Protein AF-A0A844C446-F1 (afdb_monomer)

Nearest PDB structures (foldseek):
  4nl3-assembly1_D  TM=5.741E-01  e=5.394E-01  Listeria monocytogenes
  6l3g-assembly1_B-2  TM=5.860E-01  e=7.572E-01  Bacteroides sp. AF32-8BH
  7ada-assembly2_B  TM=7.133E-01  e=1.671E+00  Thermus oshimai JL-2
  6l3g-assembly1_A  TM=5.757E-01  e=1.005E+00  Bacteroides sp. AF32-8BH
  4mvn-assembly1_A  TM=5.364E-01  e=1.768E+00  Staphylococcus aureus subsp. aureus NCTC 8325

Structure (mmCIF, N/CA/C/O backbone):
data_AF-A0A844C446-F1
#
_entry.id   AF-A0A844C446-F1
#
loop_
_atom_site.group_PDB
_atom_site.id
_atom_site.type_symbol
_atom_site.label_atom_id
_atom_site.label_alt_id
_atom_site.label_comp_id
_atom_site.label_asym_id
_atom_site.label_entity_id
_atom_site.label_seq_id
_atom_site.pdbx_PDB_ins_code
_atom_site.Cartn_x
_atom_site.Cartn_y
_atom_site.Cartn_z
_atom_site.occupancy
_atom_site.B_iso_or_equiv
_atom_site.auth_seq_id
_atom_site.auth_comp_id
_atom_site.auth_asym_id
_atom_site.auth_atom_id
_atom_site.pdbx_PDB_model_num
ATOM 1 N N . MET A 1 1 ? 7.866 -2.072 -5.553 1.00 87.62 1 MET A N 1
ATOM 2 C CA . MET A 1 1 ? 7.934 -0.593 -5.466 1.00 87.62 1 MET A CA 1
ATOM 3 C C . MET A 1 1 ? 6.659 -0.089 -4.793 1.00 87.62 1 MET A C 1
ATOM 5 O O . MET A 1 1 ? 5.771 -0.902 -4.566 1.00 87.62 1 MET A O 1
ATOM 9 N N . GLY A 1 2 ? 6.563 1.179 -4.395 1.00 91.56 2 GLY A N 1
ATOM 10 C CA . GLY A 1 2 ? 5.347 1.690 -3.765 1.00 91.56 2 GLY A CA 1
ATOM 11 C C . GLY A 1 2 ? 5.418 3.159 -3.375 1.00 91.56 2 GLY A C 1
ATOM 12 O O . GLY A 1 2 ? 6.477 3.778 -3.454 1.00 91.56 2 GLY A O 1
ATOM 13 N N . THR A 1 3 ? 4.285 3.682 -2.927 1.00 96.06 3 THR A N 1
ATOM 14 C CA . THR A 1 3 ? 4.122 5.035 -2.390 1.00 96.06 3 THR A CA 1
ATOM 15 C C . THR A 1 3 ? 3.878 4.972 -0.884 1.00 96.06 3 THR A C 1
ATOM 17 O O . THR A 1 3 ? 3.360 3.987 -0.345 1.00 96.06 3 THR A O 1
ATOM 20 N N . ALA A 1 4 ? 4.267 6.034 -0.185 1.00 96.19 4 ALA A N 1
ATOM 21 C CA . ALA A 1 4 ? 3.967 6.222 1.225 1.00 96.19 4 ALA A CA 1
ATOM 22 C C . ALA A 1 4 ? 3.536 7.669 1.467 1.00 96.19 4 ALA A C 1
ATOM 24 O O . ALA A 1 4 ? 4.119 8.594 0.908 1.00 96.19 4 ALA A O 1
ATOM 25 N N . LEU A 1 5 ? 2.526 7.841 2.314 1.00 95.69 5 LEU A N 1
ATOM 26 C CA . LEU A 1 5 ? 2.002 9.134 2.733 1.00 95.69 5 LEU A CA 1
ATOM 27 C C . LEU A 1 5 ? 2.030 9.176 4.257 1.00 95.69 5 LEU A C 1
ATOM 29 O O . LEU A 1 5 ? 1.530 8.259 4.911 1.00 95.69 5 LEU A O 1
ATOM 33 N N . ILE A 1 6 ? 2.615 10.233 4.809 1.00 94.81 6 ILE A N 1
ATOM 34 C CA . ILE A 1 6 ? 2.564 10.536 6.238 1.00 94.81 6 ILE A CA 1
ATOM 35 C C . ILE A 1 6 ? 1.627 11.725 6.401 1.00 94.81 6 ILE A C 1
ATOM 37 O O . ILE A 1 6 ? 1.758 12.718 5.688 1.00 94.81 6 ILE A O 1
ATOM 41 N N . VAL A 1 7 ? 0.673 11.602 7.315 1.00 91.81 7 VAL A N 1
ATOM 42 C CA . VAL A 1 7 ? -0.263 12.669 7.666 1.00 91.81 7 VAL A CA 1
ATOM 43 C C . VAL A 1 7 ? -0.099 13.021 9.129 1.00 91.81 7 VAL A C 1
ATO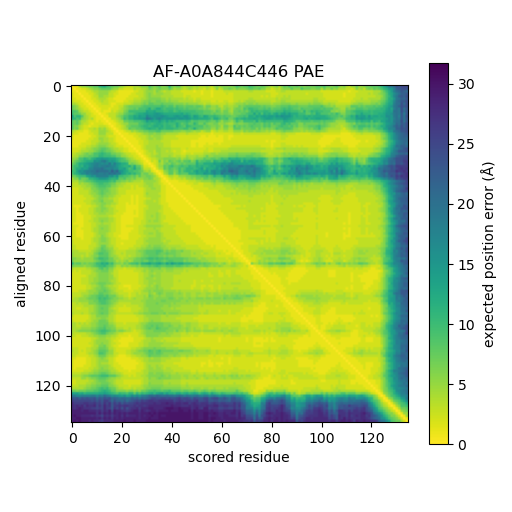M 45 O O . VAL A 1 7 ? 0.147 12.153 9.963 1.00 91.81 7 VAL A O 1
ATOM 48 N N . GLU A 1 8 ? -0.286 14.293 9.437 1.00 92.75 8 GLU A N 1
ATOM 49 C CA . GLU A 1 8 ? -0.210 14.818 10.791 1.00 92.75 8 GLU A CA 1
ATOM 50 C C . GLU A 1 8 ? -1.507 15.559 11.097 1.00 92.75 8 GLU A C 1
ATOM 52 O O . GLU A 1 8 ? -1.981 16.370 10.300 1.00 92.75 8 GLU A O 1
ATOM 57 N N . VAL A 1 9 ? -2.108 15.254 12.245 1.00 84.25 9 VAL A N 1
ATOM 58 C CA . VAL A 1 9 ? -3.360 15.867 12.690 1.00 84.25 9 VAL A CA 1
ATOM 59 C C . VAL A 1 9 ? -3.172 16.399 14.100 1.00 84.25 9 VAL A C 1
ATOM 61 O O . VAL A 1 9 ? -3.019 15.625 15.050 1.00 84.25 9 VAL A O 1
ATOM 64 N N . ALA A 1 10 ? -3.216 17.724 14.232 1.00 90.69 10 ALA A N 1
ATOM 65 C CA . ALA A 1 10 ? -3.206 18.392 15.525 1.00 90.69 10 ALA A CA 1
ATOM 66 C C . ALA A 1 10 ? -4.438 17.984 16.347 1.00 90.69 10 ALA A C 1
ATOM 68 O O . ALA A 1 10 ? -5.567 18.006 15.852 1.00 90.69 10 ALA A O 1
ATOM 69 N N . GLN A 1 11 ? -4.208 17.605 17.598 1.00 89.00 11 GLN A N 1
ATOM 70 C CA . GLN A 1 11 ? -5.237 17.214 18.553 1.00 89.00 11 GLN A CA 1
ATOM 71 C C . GLN A 1 11 ? -5.559 18.375 19.501 1.00 89.00 11 GLN A C 1
ATOM 73 O O . GLN A 1 11 ? -4.770 19.304 19.684 1.00 89.00 11 GLN A O 1
ATOM 78 N N . THR A 1 12 ? -6.727 18.317 20.141 1.00 90.00 12 THR A N 1
ATOM 79 C CA . THR A 1 12 ? -7.187 19.358 21.077 1.00 90.00 12 THR A CA 1
ATOM 80 C C . THR A 1 12 ? -6.341 19.463 22.346 1.00 90.00 12 THR A C 1
ATOM 82 O O . THR A 1 12 ? -6.373 20.493 23.009 1.00 90.00 12 THR A O 1
ATOM 85 N N . ASP A 1 13 ? -5.593 18.414 22.695 1.00 92.12 13 ASP A N 1
ATOM 86 C CA . ASP A 1 13 ? -4.675 18.381 23.841 1.00 92.12 13 ASP A CA 1
ATOM 87 C C . ASP A 1 13 ? -3.265 18.914 23.510 1.00 92.12 13 ASP A C 1
ATOM 89 O O . ASP A 1 13 ? -2.372 18.870 24.354 1.00 92.12 13 ASP A O 1
ATOM 93 N N . GLY A 1 14 ? -3.060 19.424 22.289 1.00 90.38 14 GLY A N 1
ATOM 94 C CA . GLY A 1 14 ? -1.775 19.931 21.808 1.00 90.38 14 GLY A CA 1
ATOM 95 C C . GLY A 1 14 ? -0.823 18.850 21.288 1.00 90.38 14 GLY A C 1
ATOM 96 O O . GLY A 1 14 ? 0.267 19.187 20.825 1.00 90.38 14 GLY A O 1
ATOM 97 N N . SER A 1 15 ? -1.209 17.572 21.327 1.00 91.50 15 SER A N 1
ATOM 98 C CA . SER A 1 15 ? -0.461 16.497 20.673 1.00 91.50 15 SER A CA 1
ATOM 99 C C . SER A 1 15 ? -0.690 16.485 19.156 1.00 91.50 15 SER A C 1
ATOM 101 O O . SER A 1 15 ? -1.630 17.088 18.633 1.00 91.50 15 SER A O 1
ATOM 103 N N . VAL A 1 16 ? 0.185 15.791 18.426 1.00 87.06 16 VAL A N 1
ATOM 104 C CA . VAL A 1 16 ? 0.024 15.535 16.990 1.00 87.06 16 VAL A CA 1
ATOM 105 C C . VAL A 1 16 ? -0.128 14.037 16.795 1.00 87.06 16 VAL A C 1
ATOM 107 O O . VAL A 1 16 ? 0.745 13.256 17.174 1.00 87.06 16 VAL A O 1
ATOM 110 N N . TRP A 1 17 ? -1.242 13.633 16.193 1.00 82.69 17 TRP A N 1
ATOM 111 C CA . TRP A 1 17 ? -1.412 12.265 15.731 1.00 82.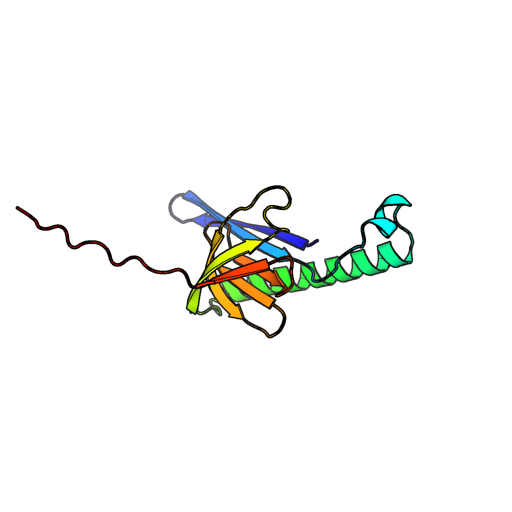69 17 TRP A CA 1
ATOM 112 C C . TRP A 1 17 ? -0.767 12.113 14.353 1.00 82.69 17 TRP A C 1
ATOM 114 O O . TRP A 1 17 ? -1.082 12.874 13.439 1.00 82.69 17 TRP A O 1
ATOM 124 N N . GLY A 1 18 ? 0.122 11.129 14.212 1.00 84.38 18 GLY A N 1
ATOM 125 C CA . GLY A 1 18 ? 0.749 10.764 12.945 1.00 84.38 18 GLY A CA 1
ATOM 126 C C . GLY A 1 18 ? 0.108 9.513 12.350 1.00 84.38 18 GLY A C 1
ATOM 127 O O . GLY A 1 18 ? 0.113 8.453 12.979 1.00 84.38 18 GLY A O 1
ATOM 128 N N . GLY A 1 19 ? -0.414 9.621 11.132 1.00 89.75 19 GLY A N 1
ATOM 129 C CA . GLY A 1 19 ? -0.883 8.496 10.331 1.00 89.75 19 GLY A CA 1
ATOM 130 C C . GLY A 1 19 ? 0.113 8.165 9.226 1.00 89.75 19 GLY A C 1
ATOM 131 O O . GLY A 1 19 ? 0.723 9.058 8.642 1.00 89.75 19 GLY A O 1
ATOM 132 N N . ARG A 1 20 ? 0.266 6.879 8.906 1.00 95.31 20 ARG A N 1
ATOM 133 C CA . ARG A 1 20 ? 1.026 6.431 7.736 1.00 95.31 20 ARG A CA 1
ATOM 134 C C . ARG A 1 20 ? 0.139 5.575 6.848 1.00 95.31 20 ARG A C 1
ATOM 136 O O . ARG A 1 20 ? -0.490 4.633 7.322 1.00 95.31 20 ARG A O 1
ATOM 143 N N . TYR A 1 21 ? 0.153 5.875 5.561 1.00 97.06 21 TYR A N 1
ATOM 144 C CA . TYR A 1 21 ? -0.425 5.055 4.508 1.00 97.06 21 TYR A CA 1
ATOM 145 C C . TYR A 1 21 ? 0.720 4.519 3.657 1.00 97.06 21 TYR A C 1
ATOM 147 O O . TYR A 1 21 ? 1.749 5.177 3.474 1.00 97.06 21 TYR A O 1
ATOM 155 N N . THR A 1 22 ? 0.608 3.290 3.180 1.00 97.56 22 THR A N 1
ATOM 156 C CA . THR A 1 22 ? 1.616 2.665 2.325 1.00 97.56 22 THR A CA 1
ATOM 157 C C . THR A 1 22 ? 0.919 1.772 1.315 1.00 97.56 22 THR A C 1
ATOM 159 O O . THR A 1 22 ? 0.118 0.923 1.697 1.00 97.56 22 THR A O 1
ATOM 162 N N . HIS A 1 23 ? 1.248 1.941 0.040 1.00 97.81 23 HIS A N 1
ATOM 163 C CA . HIS A 1 23 ? 0.737 1.117 -1.047 1.00 97.81 23 HIS A CA 1
ATOM 164 C C . HIS A 1 23 ? 1.910 0.521 -1.828 1.00 97.81 23 HIS A C 1
ATOM 166 O O . HIS A 1 23 ? 2.779 1.251 -2.304 1.00 97.81 23 HIS A O 1
ATOM 172 N N . GLN A 1 24 ? 1.948 -0.806 -1.954 1.00 97.00 24 GLN A N 1
ATOM 173 C CA . GLN A 1 24 ? 2.904 -1.514 -2.806 1.00 97.00 24 GLN A CA 1
ATOM 174 C C . GLN A 1 24 ? 2.299 -1.750 -4.199 1.00 97.00 24 GLN A C 1
ATOM 176 O O . GLN A 1 24 ? 1.204 -2.306 -4.329 1.00 97.00 24 GLN A O 1
ATOM 181 N N . THR A 1 25 ? 3.046 -1.388 -5.243 1.00 96.19 25 THR A N 1
ATOM 182 C CA . THR A 1 25 ? 2.746 -1.735 -6.641 1.00 96.19 25 THR A CA 1
ATOM 183 C C . THR A 1 25 ? 2.858 -3.242 -6.867 1.00 96.19 25 THR A C 1
ATOM 185 O O . THR A 1 25 ? 3.774 -3.864 -6.329 1.00 96.19 25 THR A O 1
ATOM 188 N N . SER A 1 26 ? 2.066 -3.806 -7.777 1.00 93.25 26 SER A N 1
ATOM 189 C CA . SER A 1 26 ? 2.228 -5.208 -8.210 1.00 93.25 26 SER A CA 1
ATOM 190 C C . SER A 1 26 ? 3.425 -5.429 -9.158 1.00 93.25 26 SER A C 1
ATOM 192 O O . SER A 1 26 ? 3.759 -6.567 -9.483 1.00 93.25 26 SER A O 1
ATOM 194 N N . LEU A 1 27 ? 4.095 -4.353 -9.601 1.00 91.88 27 LEU A N 1
ATOM 195 C CA . LEU A 1 27 ? 5.253 -4.425 -10.496 1.00 91.88 27 LEU A CA 1
ATOM 196 C C . LEU A 1 27 ? 6.452 -5.126 -9.834 1.00 91.88 27 LEU A C 1
ATOM 198 O O . LEU A 1 27 ? 6.931 -4.700 -8.777 1.00 91.88 27 LEU A O 1
ATOM 202 N N . HIS A 1 28 ? 6.966 -6.147 -10.523 1.00 86.19 28 HIS A N 1
ATOM 203 C CA . HIS A 1 28 ? 8.198 -6.862 -10.206 1.00 86.19 28 HIS A CA 1
ATOM 204 C C . HIS A 1 28 ? 9.199 -6.668 -11.343 1.00 86.19 28 HIS A C 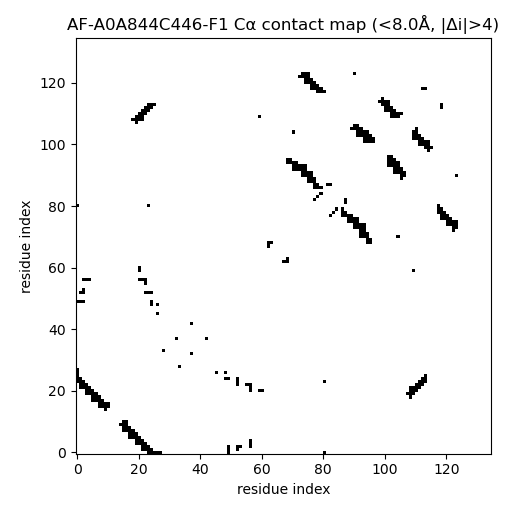1
ATOM 206 O O . HIS A 1 28 ? 8.879 -6.959 -12.491 1.00 86.19 28 HIS A O 1
ATOM 212 N N . LEU A 1 29 ? 10.399 -6.190 -11.014 1.00 83.56 29 LEU A N 1
ATOM 213 C CA . LEU A 1 29 ? 11.483 -6.009 -11.978 1.00 83.56 29 LEU A CA 1
ATOM 214 C C . LEU A 1 29 ? 12.478 -7.174 -11.842 1.00 83.56 29 LEU A C 1
ATOM 216 O O . LEU A 1 29 ? 13.001 -7.381 -10.738 1.00 83.56 29 LEU A O 1
ATOM 220 N N . PRO A 1 30 ? 12.718 -7.961 -12.905 1.00 75.38 30 PRO A N 1
ATOM 221 C CA . PRO A 1 30 ? 13.744 -8.998 -12.917 1.00 75.38 30 PRO A CA 1
ATOM 222 C C . PRO A 1 30 ? 15.139 -8.425 -12.646 1.00 75.38 30 PRO A C 1
ATOM 224 O O . PRO A 1 30 ? 15.480 -7.333 -13.087 1.00 75.38 30 PRO A O 1
ATOM 227 N N . LEU A 1 31 ? 15.983 -9.188 -11.944 1.00 71.56 31 LEU A N 1
ATOM 228 C CA . LEU A 1 31 ? 17.349 -8.752 -11.619 1.00 71.56 31 LEU A CA 1
ATOM 229 C C . LEU A 1 31 ? 18.205 -8.505 -12.873 1.00 71.56 31 LEU A C 1
ATOM 231 O O . LEU A 1 31 ? 19.068 -7.633 -12.844 1.00 71.56 31 LEU A O 1
ATOM 235 N N . ALA A 1 32 ? 17.972 -9.283 -13.936 1.00 72.69 32 ALA A N 1
ATOM 236 C CA . ALA A 1 32 ? 18.701 -9.167 -15.196 1.00 72.69 32 ALA A CA 1
ATOM 237 C C . ALA A 1 32 ? 18.521 -7.783 -15.837 1.00 72.69 32 ALA A C 1
ATOM 239 O O . ALA A 1 32 ? 19.490 -7.227 -16.335 1.00 72.69 32 ALA A O 1
ATOM 240 N N . ASP A 1 33 ? 17.323 -7.208 -15.729 1.00 66.62 33 ASP A N 1
ATOM 241 C CA . ASP A 1 33 ? 16.981 -5.946 -16.386 1.00 66.62 33 ASP A CA 1
ATOM 242 C C . ASP A 1 33 ? 17.577 -4.737 -15.632 1.00 66.62 33 ASP A C 1
ATOM 244 O O . ASP A 1 33 ? 17.987 -3.748 -16.226 1.00 66.62 33 ASP A O 1
ATOM 248 N N . ILE A 1 34 ? 17.765 -4.852 -14.309 1.00 66.69 34 ILE A N 1
ATOM 249 C CA . ILE A 1 34 ? 18.332 -3.778 -13.469 1.00 66.69 34 ILE A CA 1
ATOM 250 C C . ILE A 1 34 ? 19.840 -3.569 -13.721 1.00 66.69 34 ILE A C 1
ATOM 252 O O . ILE A 1 34 ? 20.360 -2.476 -13.481 1.00 66.69 34 ILE A O 1
ATOM 256 N N . ALA A 1 35 ? 20.565 -4.603 -14.160 1.00 66.62 35 ALA A N 1
ATOM 257 C CA . ALA A 1 35 ? 22.025 -4.567 -14.285 1.00 66.62 35 ALA A CA 1
ATOM 258 C C . ALA A 1 35 ? 22.526 -3.656 -15.422 1.00 66.62 35 ALA A C 1
ATOM 260 O O . ALA A 1 35 ? 23.623 -3.104 -15.309 1.00 66.62 35 ALA A O 1
ATOM 261 N N . ASP A 1 36 ? 21.713 -3.460 -16.462 1.00 74.19 36 ASP A N 1
ATOM 262 C CA . ASP A 1 36 ? 22.078 -2.713 -17.673 1.00 74.19 36 ASP A CA 1
ATOM 263 C C . ASP A 1 36 ? 21.675 -1.224 -17.619 1.00 74.19 36 ASP A C 1
ATOM 265 O O . ASP A 1 36 ? 21.952 -0.457 -18.544 1.00 74.19 36 ASP A O 1
ATOM 269 N N . GLY A 1 37 ? 21.083 -0.784 -16.502 1.00 75.25 37 GLY A N 1
ATOM 270 C CA . GLY A 1 37 ? 20.494 0.548 -16.359 1.00 75.25 37 GLY A CA 1
ATOM 271 C C . GLY A 1 37 ? 19.075 0.629 -16.932 1.00 75.25 37 GLY A C 1
ATOM 272 O O . GLY A 1 37 ? 18.618 -0.268 -17.624 1.00 75.25 37 GLY A O 1
ATOM 273 N N . MET A 1 38 ? 18.358 1.713 -16.613 1.00 83.88 38 MET A N 1
ATOM 274 C CA . MET A 1 38 ? 16.942 1.861 -16.971 1.00 83.88 38 MET A CA 1
ATOM 275 C C . MET A 1 38 ? 16.773 2.292 -18.431 1.00 83.88 38 MET A C 1
ATOM 277 O O . MET A 1 38 ? 17.227 3.375 -18.808 1.00 83.88 38 MET A O 1
ATOM 281 N N . ASN A 1 39 ? 16.077 1.487 -19.231 1.00 86.31 39 ASN A N 1
ATOM 282 C CA . ASN A 1 39 ? 15.660 1.860 -20.584 1.00 86.31 39 ASN A CA 1
ATOM 283 C C . ASN A 1 39 ? 14.298 2.586 -20.597 1.00 86.31 39 ASN A C 1
ATOM 285 O O . ASN A 1 39 ? 13.570 2.601 -19.605 1.00 86.31 39 ASN A O 1
ATOM 289 N N . ASP A 1 40 ? 13.923 3.169 -21.740 1.00 90.12 40 ASP A N 1
ATOM 290 C CA . ASP A 1 40 ? 12.679 3.948 -21.871 1.00 90.12 40 ASP A CA 1
ATOM 291 C C . ASP A 1 40 ? 11.413 3.129 -21.566 1.00 90.12 40 ASP A C 1
ATOM 293 O O . ASP A 1 40 ? 10.461 3.643 -20.980 1.00 90.12 40 ASP A O 1
ATOM 297 N N . THR A 1 41 ? 11.397 1.839 -21.920 1.00 88.75 41 THR A N 1
ATOM 298 C CA . THR A 1 41 ? 10.244 0.958 -21.659 1.00 88.75 41 THR A CA 1
ATOM 299 C C . THR A 1 41 ? 10.093 0.687 -20.166 1.00 88.75 41 THR A C 1
ATOM 301 O O . THR A 1 41 ? 8.983 0.739 -19.627 1.00 88.75 41 THR A O 1
ATOM 304 N N . GLU A 1 42 ? 11.205 0.436 -19.478 1.00 88.56 42 GLU A N 1
ATOM 305 C CA . GLU A 1 42 ? 11.224 0.288 -18.024 1.00 88.56 42 GLU A CA 1
ATOM 306 C C . GLU A 1 42 ? 10.815 1.582 -17.337 1.00 88.56 42 GLU A C 1
ATOM 308 O O . GLU A 1 42 ? 9.969 1.544 -16.446 1.00 88.56 42 GLU A O 1
ATOM 313 N N . HIS A 1 43 ? 11.349 2.723 -17.781 1.00 90.25 43 HIS A N 1
ATOM 314 C CA . HIS A 1 43 ? 10.983 4.032 -17.253 1.00 90.25 43 HIS A CA 1
ATOM 315 C C . HIS A 1 43 ? 9.472 4.258 -17.344 1.00 90.25 43 HIS A C 1
ATOM 317 O O . HIS A 1 43 ? 8.835 4.541 -16.329 1.00 90.25 43 HIS A O 1
ATOM 323 N N . THR A 1 44 ? 8.872 4.076 -18.524 1.00 93.31 44 THR A N 1
ATOM 324 C CA . THR A 1 44 ? 7.421 4.222 -18.709 1.00 93.31 44 THR A CA 1
ATOM 325 C C . THR A 1 44 ? 6.636 3.259 -17.820 1.00 93.31 44 THR A C 1
ATOM 327 O O . THR A 1 44 ? 5.683 3.672 -17.164 1.00 93.31 44 THR A O 1
ATOM 330 N N . THR A 1 45 ? 7.054 1.995 -17.732 1.00 92.25 45 THR A N 1
ATOM 331 C CA . THR A 1 45 ? 6.371 0.979 -16.912 1.00 92.25 45 THR A CA 1
ATOM 332 C C . THR A 1 45 ? 6.420 1.322 -15.421 1.00 92.25 45 THR A C 1
ATOM 334 O O . THR A 1 45 ? 5.410 1.244 -14.718 1.00 92.25 45 THR A O 1
ATOM 337 N N . ILE A 1 46 ? 7.591 1.727 -14.930 1.00 92.81 46 ILE A N 1
ATOM 338 C CA . ILE A 1 46 ? 7.819 2.138 -13.542 1.00 92.81 46 ILE A CA 1
ATOM 339 C C . ILE A 1 46 ? 7.013 3.398 -13.222 1.00 92.81 46 ILE A C 1
ATOM 341 O O . ILE A 1 46 ? 6.358 3.451 -12.180 1.00 92.81 46 ILE A O 1
ATOM 345 N N . HIS A 1 47 ? 7.030 4.383 -14.121 1.00 94.31 47 HIS A N 1
ATOM 346 C CA . HIS A 1 47 ? 6.302 5.639 -13.971 1.00 94.31 47 HIS A CA 1
ATOM 347 C C . HIS A 1 47 ? 4.798 5.400 -13.845 1.00 94.31 47 HIS A C 1
ATOM 349 O O . HIS A 1 47 ? 4.203 5.798 -12.846 1.00 94.31 47 HIS A O 1
ATOM 355 N N . SER A 1 48 ? 4.195 4.666 -14.785 1.00 95.94 48 SER A N 1
ATOM 356 C CA . SER A 1 48 ? 2.760 4.367 -14.742 1.00 95.94 48 SER A CA 1
ATOM 357 C C . SER A 1 48 ? 2.363 3.577 -13.491 1.00 95.94 48 SER A C 1
ATOM 359 O O . SER A 1 48 ? 1.315 3.838 -12.901 1.00 95.94 48 SER A O 1
ATOM 361 N N . ALA A 1 49 ? 3.211 2.653 -13.026 1.00 95.88 49 ALA A N 1
ATOM 362 C CA . ALA A 1 49 ? 2.964 1.932 -11.777 1.00 95.88 49 ALA A CA 1
ATOM 363 C C . ALA A 1 49 ? 2.998 2.855 -10.544 1.00 95.88 49 ALA A C 1
ATOM 365 O O . ALA A 1 49 ? 2.235 2.646 -9.597 1.00 95.88 49 ALA A O 1
ATOM 366 N N . LEU A 1 50 ? 3.871 3.866 -10.532 1.00 96.31 50 LEU A N 1
ATOM 367 C CA . LEU A 1 50 ? 3.941 4.860 -9.459 1.00 96.31 50 LEU A CA 1
ATOM 368 C C . LEU A 1 50 ? 2.768 5.840 -9.494 1.00 96.31 50 LEU A C 1
ATOM 370 O O . LEU A 1 50 ? 2.230 6.137 -8.429 1.00 96.31 50 LEU A O 1
ATOM 374 N N . GLU A 1 51 ? 2.342 6.291 -10.675 1.00 97.19 51 GLU A N 1
ATOM 375 C CA . GLU A 1 51 ? 1.142 7.125 -10.839 1.00 97.19 51 GLU A CA 1
ATOM 376 C C . GLU A 1 51 ? -0.096 6.404 -10.308 1.00 97.19 5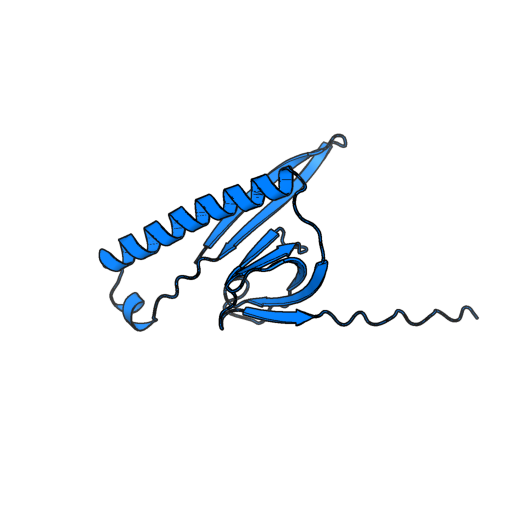1 GLU A C 1
ATOM 378 O O . GLU A 1 51 ? -0.809 6.938 -9.461 1.00 97.19 51 GLU A O 1
ATOM 383 N N . GLN A 1 52 ? -0.296 5.143 -10.698 1.00 96.56 52 GLN A N 1
ATOM 384 C CA . GLN A 1 52 ? -1.383 4.337 -10.147 1.00 96.56 52 GLN A CA 1
ATOM 385 C C . GLN A 1 52 ? -1.256 4.197 -8.623 1.00 96.56 52 GLN A C 1
ATOM 387 O O . GLN A 1 52 ? -2.223 4.390 -7.896 1.00 96.56 52 GLN A O 1
ATOM 392 N N . SER A 1 53 ? -0.056 3.910 -8.110 1.00 97.25 53 SER A N 1
ATOM 393 C CA . SER A 1 53 ? 0.186 3.813 -6.663 1.00 97.25 53 SER A CA 1
ATOM 394 C C . SER A 1 53 ? -0.113 5.117 -5.916 1.00 97.25 53 SER A C 1
ATOM 396 O O . SER A 1 53 ? -0.433 5.082 -4.725 1.00 97.25 53 SER A O 1
ATOM 398 N N . PHE A 1 54 ? 0.036 6.268 -6.568 1.00 97.25 54 PHE A N 1
ATOM 399 C CA . PHE A 1 54 ? -0.306 7.563 -5.997 1.00 97.25 54 PHE A CA 1
ATOM 400 C C . PHE A 1 54 ? -1.827 7.746 -5.900 1.00 97.25 54 PHE A C 1
ATOM 402 O O . PHE A 1 54 ? -2.329 8.119 -4.843 1.00 97.25 54 PHE A O 1
ATOM 409 N N . GLU A 1 55 ? -2.578 7.391 -6.937 1.00 97.38 55 GLU A N 1
ATOM 410 C CA . GLU A 1 55 ? -4.045 7.435 -6.872 1.00 97.38 55 GLU A CA 1
ATOM 411 C C . GLU A 1 55 ? -4.598 6.475 -5.805 1.00 97.38 55 GLU A C 1
ATOM 413 O O . GLU A 1 55 ? -5.437 6.853 -4.984 1.00 97.38 55 GLU A O 1
ATOM 418 N N . GLU A 1 56 ? -4.050 5.260 -5.724 1.00 96.62 56 GLU A N 1
ATOM 419 C CA . GLU A 1 56 ? -4.454 4.266 -4.724 1.00 96.62 56 GLU A CA 1
ATOM 420 C C . GLU A 1 56 ? -4.169 4.737 -3.289 1.00 96.62 56 GLU A C 1
ATOM 422 O O . GLU A 1 56 ? -4.987 4.539 -2.390 1.00 96.62 56 GLU A O 1
ATOM 427 N N . ILE A 1 57 ? -3.035 5.404 -3.034 1.00 96.62 57 ILE A N 1
ATOM 428 C CA . ILE A 1 57 ? -2.739 5.894 -1.679 1.00 96.62 57 ILE A CA 1
ATOM 429 C C . ILE A 1 57 ? -3.644 7.063 -1.271 1.00 96.62 57 ILE A C 1
ATOM 431 O O . ILE A 1 57 ? -4.000 7.171 -0.094 1.00 96.62 57 ILE A O 1
ATOM 435 N N . LEU A 1 58 ? -4.058 7.905 -2.224 1.00 95.75 58 LEU A N 1
ATOM 436 C CA . LEU A 1 58 ? -5.064 8.940 -1.982 1.00 95.75 58 LEU A CA 1
ATOM 437 C C . LEU A 1 58 ? -6.426 8.317 -1.672 1.00 95.75 58 LEU A C 1
ATOM 439 O O . LEU A 1 58 ? -7.070 8.728 -0.704 1.00 95.75 58 LEU A O 1
ATOM 443 N N . ALA A 1 59 ? -6.836 7.291 -2.420 1.00 95.06 59 ALA A N 1
ATOM 444 C CA . ALA A 1 59 ? -8.062 6.547 -2.146 1.00 95.06 59 ALA A CA 1
ATOM 445 C C . ALA A 1 59 ? -8.031 5.897 -0.752 1.00 95.06 59 ALA A C 1
ATOM 447 O O . ALA A 1 59 ? -8.993 6.030 0.009 1.00 95.06 59 ALA A O 1
ATOM 448 N N . LEU A 1 60 ? -6.904 5.281 -0.364 1.00 95.25 60 LEU A N 1
ATOM 449 C CA . LEU A 1 60 ? -6.717 4.720 0.979 1.00 95.25 60 LEU A CA 1
ATOM 450 C C . LEU A 1 60 ? -6.923 5.775 2.071 1.00 95.25 60 LEU A C 1
ATOM 452 O O . LEU A 1 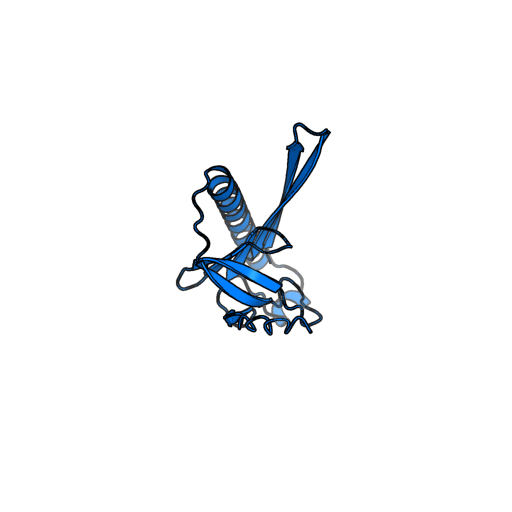60 ? -7.651 5.520 3.033 1.00 95.25 60 LEU A O 1
ATOM 456 N N . TYR A 1 61 ? -6.293 6.942 1.918 1.00 94.75 61 TYR A N 1
ATOM 457 C CA . TYR A 1 61 ? -6.413 8.053 2.859 1.00 94.75 61 TYR A CA 1
ATOM 458 C C . TYR A 1 61 ? -7.852 8.570 2.952 1.00 94.75 61 TYR A C 1
ATOM 460 O O . TYR A 1 61 ? -8.384 8.719 4.053 1.00 94.75 61 TYR A O 1
ATOM 468 N N . LEU A 1 62 ? -8.510 8.803 1.815 1.00 94.69 62 LEU A N 1
ATOM 469 C CA . LEU A 1 62 ? -9.887 9.295 1.776 1.00 94.69 62 LEU A CA 1
ATOM 470 C C . LEU A 1 62 ? -10.862 8.303 2.421 1.00 94.69 62 LEU A C 1
ATOM 472 O O . LEU A 1 62 ? -11.677 8.709 3.250 1.00 94.69 62 LEU A O 1
ATOM 476 N N . ASN A 1 63 ? -10.749 7.010 2.112 1.00 94.38 63 ASN A N 1
ATOM 477 C CA . ASN A 1 63 ? -11.587 5.968 2.711 1.00 94.38 63 ASN A CA 1
ATOM 478 C C . ASN A 1 63 ? -11.404 5.868 4.229 1.00 94.38 63 ASN A C 1
ATOM 480 O O . ASN A 1 63 ? -12.388 5.723 4.958 1.00 94.38 63 ASN A O 1
ATOM 484 N N . ASP A 1 64 ? -10.170 6.004 4.719 1.00 92.94 64 ASP A N 1
ATOM 485 C CA . ASP A 1 64 ? -9.891 6.032 6.157 1.00 92.94 64 ASP A CA 1
ATOM 486 C C . ASP A 1 64 ? -10.512 7.267 6.823 1.00 92.94 64 ASP A C 1
ATOM 488 O O . ASP A 1 64 ? -11.176 7.156 7.852 1.00 92.94 64 ASP A O 1
ATOM 492 N N . ARG A 1 65 ? -10.379 8.445 6.200 1.00 90.88 65 ARG A N 1
ATOM 493 C CA . ARG A 1 65 ? -10.960 9.706 6.695 1.00 90.88 65 ARG A CA 1
ATOM 494 C C . ARG A 1 65 ? -12.485 9.705 6.713 1.00 90.88 65 ARG A C 1
ATOM 496 O O . ARG A 1 65 ? -13.064 10.351 7.584 1.00 90.88 65 ARG A O 1
ATOM 503 N N . MET A 1 66 ? -13.120 9.002 5.779 1.00 94.19 66 MET A N 1
ATOM 504 C CA . MET A 1 66 ? -14.575 8.832 5.729 1.00 94.19 66 MET A CA 1
ATOM 505 C C . MET A 1 66 ? -15.090 7.751 6.690 1.00 94.19 66 MET A C 1
ATOM 507 O O . MET A 1 66 ? -16.296 7.662 6.903 1.00 94.19 66 MET A O 1
ATOM 511 N N . GLY A 1 67 ? -14.204 6.952 7.297 1.00 92.25 67 GLY A N 1
ATOM 512 C CA . GLY A 1 67 ? -14.594 5.860 8.190 1.00 92.25 67 GLY A CA 1
ATOM 513 C C . GLY A 1 67 ? -15.184 4.650 7.460 1.00 92.25 67 GLY A C 1
ATOM 514 O O . GLY A 1 67 ? -15.980 3.921 8.044 1.00 92.25 67 GLY A O 1
ATOM 515 N N . ASN A 1 68 ? -14.805 4.425 6.197 1.00 93.88 68 ASN A N 1
ATOM 516 C CA . ASN A 1 68 ? -15.376 3.362 5.360 1.00 93.88 68 ASN A CA 1
ATOM 517 C C . ASN A 1 68 ? -14.865 1.955 5.709 1.00 93.88 68 ASN A C 1
ATOM 519 O O . ASN A 1 68 ? -15.462 0.963 5.297 1.00 93.88 68 ASN A O 1
ATOM 523 N N . TYR A 1 69 ? -13.765 1.847 6.455 1.00 93.75 69 TYR A N 1
ATOM 524 C CA . TYR A 1 69 ? -13.160 0.556 6.761 1.00 93.75 69 TYR A CA 1
ATOM 525 C C . TYR A 1 69 ? -13.793 -0.127 7.971 1.00 93.75 69 TYR A C 1
ATOM 527 O O . TYR A 1 69 ? -13.867 0.443 9.060 1.00 93.75 69 TYR A O 1
ATOM 535 N N . ILE A 1 70 ? -14.135 -1.404 7.796 1.00 92.12 70 ILE A N 1
ATOM 536 C CA . ILE A 1 70 ? -14.558 -2.297 8.873 1.00 92.12 70 ILE A CA 1
ATOM 537 C C . ILE A 1 70 ? -13.433 -3.297 9.124 1.00 92.12 70 ILE A C 1
ATOM 539 O O . ILE A 1 70 ? -13.015 -4.031 8.233 1.00 92.12 70 ILE A O 1
ATOM 543 N N . GLU A 1 71 ? -12.935 -3.329 10.355 1.00 92.81 71 GLU A N 1
ATOM 544 C CA . GLU A 1 71 ? -11.895 -4.276 10.739 1.00 92.81 71 GLU A CA 1
ATOM 545 C C . GLU A 1 71 ? -12.473 -5.690 10.868 1.00 92.81 71 GLU A C 1
ATOM 547 O O . GLU A 1 71 ? -13.456 -5.905 11.578 1.00 92.81 71 GLU A O 1
ATOM 552 N N . SER A 1 72 ? -11.836 -6.655 10.207 1.00 90.81 72 SER A N 1
ATOM 553 C CA . SER A 1 72 ? -12.261 -8.057 10.184 1.00 90.81 72 SER A CA 1
ATOM 554 C C . SER A 1 72 ? -11.226 -8.968 10.855 1.00 90.81 72 SER A C 1
ATOM 556 O O . SER A 1 72 ? -11.071 -8.950 12.079 1.00 90.81 72 SER A O 1
ATOM 558 N N . ASP A 1 73 ? -10.503 -9.765 10.072 1.00 93.19 73 ASP A N 1
ATOM 559 C CA . ASP A 1 73 ? -9.579 -10.779 10.565 1.00 93.19 73 ASP A CA 1
ATOM 560 C C . ASP A 1 73 ? -8.312 -10.162 11.155 1.00 93.19 73 ASP A C 1
ATOM 562 O O . ASP A 1 73 ? -7.693 -9.271 10.571 1.00 93.19 73 ASP A O 1
ATOM 566 N N . HIS A 1 74 ? -7.869 -10.696 12.294 1.00 95.69 74 HIS A N 1
ATOM 567 C CA . HIS A 1 74 ? -6.532 -10.419 12.806 1.00 95.69 74 HIS A CA 1
ATOM 568 C C . HIS A 1 74 ? -5.534 -11.343 12.105 1.00 95.69 74 HIS A C 1
ATOM 570 O O . HIS A 1 74 ? -5.629 -12.569 12.199 1.00 95.69 74 HIS A O 1
ATOM 576 N N . VAL A 1 75 ? -4.555 -10.751 11.433 1.00 96.31 75 VAL A N 1
ATOM 577 C CA . VAL A 1 75 ? -3.508 -11.447 10.691 1.00 96.31 75 VAL A CA 1
ATOM 578 C C . VAL A 1 75 ? -2.114 -11.053 11.168 1.00 96.31 75 VAL A C 1
ATOM 580 O O . VAL A 1 75 ? -1.872 -9.951 11.662 1.00 96.31 75 VAL A O 1
ATOM 583 N N . VAL A 1 76 ? -1.178 -11.973 10.974 1.00 96.69 76 VAL A N 1
ATOM 584 C CA . VAL A 1 76 ? 0.259 -11.718 11.000 1.00 96.69 76 VAL A CA 1
ATOM 585 C C . VAL A 1 76 ? 0.759 -11.827 9.571 1.00 96.69 76 VAL A C 1
ATOM 587 O O . VAL A 1 76 ? 0.575 -12.865 8.923 1.00 96.69 76 VAL A O 1
ATOM 590 N N . ILE A 1 77 ? 1.390 -10.764 9.084 1.00 96.25 77 ILE A N 1
ATOM 591 C CA . ILE A 1 77 ? 1.997 -10.735 7.758 1.00 96.25 77 ILE A CA 1
ATOM 592 C C . ILE A 1 77 ? 3.518 -10.677 7.840 1.00 96.25 77 ILE A C 1
ATOM 594 O O . ILE A 1 77 ? 4.087 -10.168 8.802 1.00 96.25 77 ILE A O 1
ATOM 598 N N . SER A 1 78 ? 4.180 -11.143 6.791 1.00 96.44 78 SER A N 1
ATOM 599 C CA . SER A 1 78 ? 5.576 -10.825 6.512 1.00 96.44 78 SER A CA 1
ATOM 600 C C . SER A 1 78 ? 5.708 -10.495 5.034 1.00 96.44 78 SER A C 1
ATOM 602 O O . SER A 1 78 ? 5.220 -11.251 4.195 1.00 96.44 78 SER A O 1
ATOM 604 N N . SER A 1 79 ? 6.325 -9.355 4.725 1.00 95.62 79 SER A N 1
ATOM 605 C CA . SER A 1 79 ? 6.424 -8.829 3.364 1.00 95.62 79 SER A CA 1
ATOM 606 C C . SER A 1 79 ? 7.865 -8.474 3.027 1.00 95.62 79 SER A C 1
ATOM 608 O O . SER A 1 79 ? 8.519 -7.736 3.770 1.00 95.62 79 SER A O 1
ATOM 610 N N . ARG A 1 80 ? 8.342 -8.935 1.866 1.00 93.69 80 ARG A N 1
ATOM 611 C CA . ARG A 1 80 ? 9.654 -8.533 1.332 1.00 93.69 80 ARG A CA 1
ATOM 612 C C . ARG A 1 80 ? 9.706 -7.050 0.965 1.00 93.69 80 ARG A C 1
ATOM 614 O O . ARG A 1 80 ? 10.790 -6.488 0.904 1.00 93.69 80 ARG A O 1
ATOM 621 N N . PHE A 1 81 ? 8.567 -6.398 0.750 1.00 93.56 81 PHE A N 1
ATOM 622 C CA . PHE A 1 81 ? 8.527 -4.958 0.511 1.00 93.56 81 PHE A CA 1
ATOM 623 C C . PHE A 1 81 ? 8.754 -4.157 1.796 1.00 93.56 81 PHE A C 1
ATOM 625 O O . PHE A 1 81 ? 9.519 -3.197 1.798 1.00 93.56 81 PHE A O 1
ATOM 632 N N . LEU A 1 82 ? 8.137 -4.579 2.904 1.00 93.25 82 LEU A N 1
ATOM 633 C CA . LEU A 1 82 ? 8.294 -3.911 4.200 1.00 93.25 82 LEU A CA 1
ATOM 634 C C . LEU A 1 82 ? 9.653 -4.205 4.845 1.00 93.25 82 LEU A C 1
ATOM 636 O O . LEU A 1 82 ? 10.223 -3.346 5.516 1.00 93.25 82 LEU A O 1
ATOM 640 N N . SER A 1 83 ? 10.177 -5.414 4.645 1.00 93.38 83 SER A N 1
ATOM 641 C CA . SER A 1 83 ? 11.464 -5.844 5.186 1.00 93.38 83 SER A CA 1
ATOM 642 C C . SER A 1 83 ? 12.199 -6.744 4.178 1.00 93.38 83 SER A C 1
ATOM 644 O O . SER A 1 83 ? 12.152 -7.969 4.284 1.00 93.38 83 SER A O 1
ATOM 646 N N . PRO A 1 84 ? 12.904 -6.175 3.183 1.00 90.88 84 PRO A N 1
ATOM 647 C CA . PRO A 1 84 ? 13.537 -6.963 2.118 1.00 90.88 84 PRO A CA 1
ATOM 648 C C . PRO A 1 84 ? 14.718 -7.816 2.586 1.00 90.88 84 PRO A C 1
ATOM 650 O O . PRO A 1 84 ? 15.034 -8.825 1.964 1.00 90.88 84 PRO A O 1
ATOM 653 N N . ARG A 1 85 ? 15.396 -7.413 3.669 1.00 92.06 85 ARG A N 1
ATOM 654 C CA . ARG A 1 85 ? 16.654 -8.038 4.124 1.00 92.06 85 ARG A CA 1
ATOM 655 C C . ARG A 1 85 ? 16.502 -8.966 5.327 1.00 92.06 85 ARG A C 1
ATOM 657 O O . ARG A 1 85 ? 17.447 -9.661 5.677 1.00 92.06 85 ARG A O 1
ATOM 664 N N . PHE A 1 86 ? 15.350 -8.961 5.984 1.00 93.00 86 PHE A N 1
ATOM 665 C CA . PHE A 1 86 ? 15.088 -9.776 7.166 1.00 93.00 86 PHE A CA 1
ATOM 666 C C . PHE A 1 86 ? 13.592 -10.035 7.287 1.00 93.00 86 PHE A C 1
ATOM 668 O O . PHE A 1 86 ? 12.781 -9.302 6.732 1.00 93.00 86 PHE A O 1
ATOM 675 N N . LYS A 1 87 ? 13.211 -11.075 8.027 1.00 92.31 87 LYS A N 1
ATOM 676 C CA . LYS A 1 87 ? 11.802 -11.391 8.245 1.00 92.31 87 LYS A CA 1
ATOM 677 C C . LYS A 1 87 ? 11.243 -10.518 9.371 1.00 92.31 87 LYS A C 1
ATOM 679 O O . LYS A 1 87 ? 11.510 -10.790 10.539 1.00 92.31 87 LYS A O 1
ATOM 684 N N . LEU A 1 88 ? 10.465 -9.494 9.028 1.00 94.25 88 LEU A N 1
ATOM 685 C CA . LEU A 1 88 ? 9.641 -8.755 9.983 1.00 94.25 88 LEU A CA 1
ATOM 686 C C . LEU A 1 88 ? 8.219 -9.316 9.956 1.00 94.25 88 LEU A C 1
ATOM 688 O O . LEU A 1 88 ? 7.629 -9.464 8.883 1.00 94.25 88 LEU A O 1
ATOM 692 N N . GLU A 1 89 ? 7.683 -9.641 11.130 1.00 95.38 89 GLU A N 1
ATOM 693 C CA . GLU A 1 89 ? 6.276 -10.003 11.291 1.00 95.38 89 GLU A CA 1
ATOM 694 C C . GLU A 1 89 ? 5.490 -8.778 11.760 1.00 95.38 89 GLU A C 1
ATOM 696 O O . GLU A 1 89 ? 5.808 -8.174 12.786 1.00 95.38 89 GLU A O 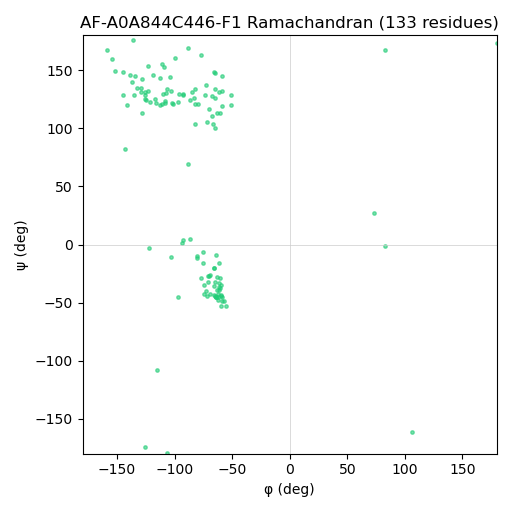1
ATOM 701 N N . VAL A 1 90 ? 4.470 -8.401 10.993 1.00 95.06 90 VAL A N 1
ATOM 702 C CA . VAL A 1 90 ? 3.595 -7.264 11.284 1.00 95.06 90 VAL A CA 1
ATOM 703 C C . VAL A 1 90 ? 2.220 -7.803 11.646 1.00 95.06 90 VAL A C 1
ATOM 705 O O . VAL A 1 90 ? 1.587 -8.504 10.859 1.00 95.06 90 VAL A O 1
ATOM 708 N N . ASN A 1 91 ? 1.763 -7.471 12.851 1.00 96.25 91 ASN A N 1
ATOM 709 C CA . ASN A 1 91 ? 0.402 -7.759 13.289 1.00 96.25 91 ASN A CA 1
ATOM 710 C C . ASN A 1 91 ? -0.530 -6.674 12.750 1.00 96.25 91 ASN A C 1
ATOM 712 O O . ASN A 1 91 ? -0.228 -5.481 12.867 1.00 96.25 91 ASN A O 1
ATOM 716 N N . GLY A 1 92 ? -1.663 -7.075 12.190 1.00 95.94 92 GLY A N 1
ATOM 717 C CA . GLY A 1 92 ? -2.644 -6.138 11.668 1.00 95.94 92 GLY A CA 1
ATOM 718 C C . GLY A 1 92 ? -4.033 -6.740 11.551 1.00 95.94 92 GLY A C 1
ATOM 719 O O . GLY A 1 92 ? -4.223 -7.949 11.650 1.00 95.94 92 GLY A O 1
ATOM 720 N N . LYS A 1 93 ? -5.016 -5.876 11.341 1.00 97.31 93 LYS A N 1
ATO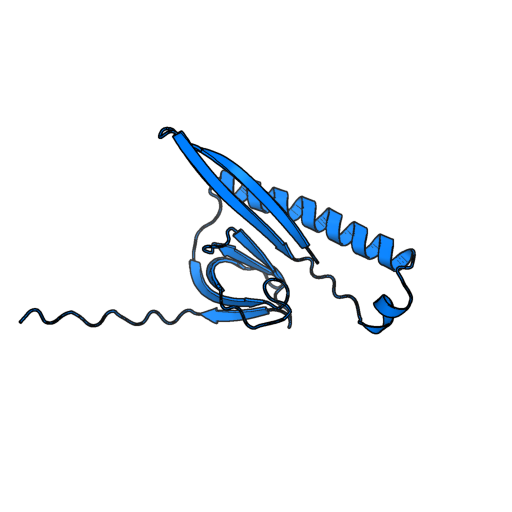M 721 C CA . LYS A 1 93 ? -6.393 -6.264 11.054 1.00 97.31 93 LYS A CA 1
ATOM 722 C C . LYS A 1 93 ? -6.697 -6.002 9.591 1.00 97.31 93 LYS A C 1
ATOM 724 O O . LYS A 1 93 ? -6.369 -4.927 9.088 1.00 97.31 93 LYS A O 1
ATOM 729 N N . VAL A 1 94 ? -7.311 -6.967 8.922 1.00 97.19 94 VAL A N 1
ATOM 730 C CA . VAL A 1 94 ? -7.750 -6.821 7.532 1.00 97.19 94 VAL A CA 1
ATOM 731 C C . VAL A 1 94 ? -8.886 -5.802 7.479 1.00 97.19 94 VAL A C 1
ATOM 733 O O . VAL A 1 94 ? -9.860 -5.915 8.225 1.00 97.19 94 VAL A O 1
ATOM 736 N N . LEU A 1 95 ? -8.737 -4.806 6.609 1.00 96.62 95 LEU A N 1
ATOM 737 C CA . LEU A 1 95 ? -9.761 -3.808 6.301 1.00 96.62 95 LEU A CA 1
ATOM 738 C C . LEU A 1 95 ? -10.516 -4.197 5.032 1.00 96.62 95 LEU A C 1
ATOM 740 O O . LEU A 1 95 ? -11.739 -4.174 5.003 1.00 96.62 95 LEU A O 1
ATOM 744 N N . GLU A 1 96 ? -9.773 -4.605 4.004 1.00 95.38 96 GLU A N 1
ATOM 745 C CA . GLU A 1 96 ? -10.308 -5.050 2.721 1.00 95.38 96 GLU A CA 1
ATOM 746 C C . GLU A 1 96 ? -9.442 -6.170 2.158 1.00 95.38 96 GLU A C 1
ATOM 748 O O . 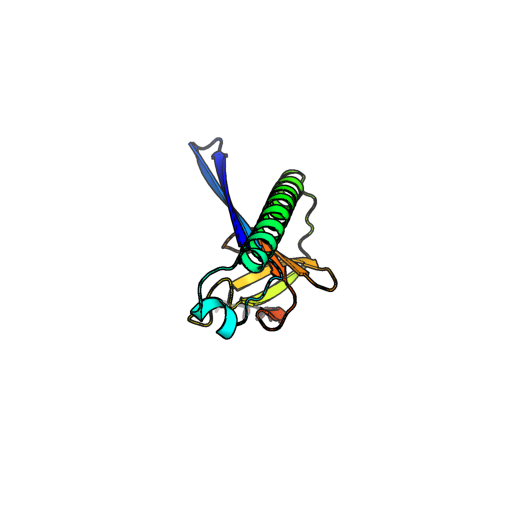GLU A 1 96 ? -8.222 -6.216 2.361 1.00 95.38 96 GLU A O 1
ATOM 753 N N . ARG A 1 97 ? -10.080 -7.076 1.421 1.00 94.56 97 ARG A N 1
ATOM 754 C CA . ARG A 1 97 ? -9.400 -8.154 0.716 1.00 94.56 97 ARG A CA 1
ATOM 755 C C . ARG A 1 97 ? -10.056 -8.378 -0.636 1.00 94.56 97 ARG A C 1
ATOM 757 O O . ARG A 1 97 ? -11.227 -8.743 -0.708 1.00 94.56 97 ARG A O 1
ATOM 764 N N . HIS A 1 98 ? -9.264 -8.205 -1.682 1.00 93.12 98 HIS A N 1
ATOM 765 C CA . HIS A 1 98 ? -9.619 -8.534 -3.056 1.00 93.12 98 HIS A CA 1
ATOM 766 C C . HIS A 1 98 ? -8.869 -9.795 -3.499 1.00 93.12 98 HIS A C 1
ATOM 768 O O . HIS A 1 98 ? -8.136 -10.409 -2.718 1.00 93.12 98 HIS A O 1
ATOM 774 N N . SER A 1 99 ? -9.076 -10.217 -4.746 1.00 92.75 99 SER A N 1
ATOM 775 C CA . SER A 1 99 ? -8.413 -11.401 -5.308 1.00 92.75 99 SER A CA 1
ATOM 776 C C . SER A 1 99 ? -6.893 -11.261 -5.385 1.00 92.75 99 SER A C 1
ATOM 778 O O . SER A 1 99 ? -6.189 -12.261 -5.311 1.00 92.75 99 SER A O 1
ATOM 780 N N . ASP A 1 100 ? -6.392 -10.037 -5.519 1.00 95.56 100 ASP A N 1
ATOM 781 C CA . ASP A 1 100 ? -4.997 -9.714 -5.821 1.00 95.56 100 ASP A CA 1
ATOM 782 C C . ASP A 1 100 ? -4.336 -8.821 -4.763 1.00 95.56 100 ASP A C 1
ATOM 784 O O . ASP A 1 100 ? -3.149 -8.518 -4.870 1.00 95.56 100 ASP A O 1
ATOM 788 N N . ARG A 1 101 ? -5.081 -8.384 -3.742 1.00 96.38 101 ARG A N 1
ATOM 789 C CA . ARG A 1 101 ? -4.629 -7.364 -2.794 1.00 96.38 101 ARG A CA 1
ATOM 790 C C . ARG A 1 101 ? -5.273 -7.509 -1.428 1.00 96.38 101 ARG A C 1
ATOM 792 O O . ARG A 1 101 ? -6.425 -7.925 -1.292 1.00 96.38 101 ARG A O 1
ATOM 799 N N . VAL A 1 102 ? -4.528 -7.111 -0.406 1.00 97.38 102 VAL A N 1
ATOM 800 C CA . VAL A 1 102 ? -5.026 -6.965 0.959 1.00 97.38 102 VAL A CA 1
ATOM 801 C C . VAL A 1 102 ? -4.650 -5.597 1.509 1.00 97.38 102 VAL A C 1
ATOM 803 O O . VAL A 1 102 ? -3.503 -5.162 1.390 1.00 97.38 102 VAL A O 1
ATOM 806 N N . THR A 1 103 ? -5.617 -4.943 2.142 1.00 97.69 103 THR A N 1
ATOM 807 C CA . THR A 1 103 ? -5.423 -3.704 2.895 1.00 97.69 103 THR A CA 1
ATOM 808 C C . THR A 1 103 ? -5.606 -4.008 4.376 1.00 97.69 103 THR A C 1
ATOM 810 O O . THR A 1 103 ? -6.594 -4.622 4.781 1.00 97.69 103 THR A O 1
ATOM 813 N N . LEU A 1 104 ? -4.648 -3.595 5.203 1.00 97.38 104 LEU A N 1
ATOM 814 C CA . LEU A 1 104 ? -4.619 -3.875 6.638 1.00 97.38 104 LEU A CA 1
ATOM 815 C C . LEU A 1 104 ? -4.271 -2.638 7.464 1.00 97.38 104 LEU A C 1
ATOM 817 O O . LEU A 1 104 ? -3.425 -1.833 7.075 1.00 97.38 104 LEU A O 1
ATOM 821 N N . ARG A 1 105 ? -4.873 -2.528 8.651 1.00 96.44 105 ARG A N 1
ATOM 822 C CA . ARG A 1 105 ? -4.455 -1.587 9.698 1.00 96.44 105 ARG A CA 1
ATOM 823 C C . ARG A 1 105 ? -3.478 -2.280 10.633 1.00 96.44 105 ARG A C 1
ATOM 825 O O . ARG A 1 105 ? -3.775 -3.347 11.166 1.00 96.44 105 ARG A O 1
ATOM 832 N N . SER A 1 106 ? -2.329 -1.664 10.867 1.00 94.69 106 SER A N 1
ATOM 833 C CA . SER A 1 106 ? -1.299 -2.154 11.787 1.00 94.69 106 SER A CA 1
ATOM 834 C C . SER A 1 106 ? -0.744 -1.017 12.645 1.00 94.69 106 SER A C 1
ATOM 836 O O . SER A 1 106 ? -1.057 0.152 12.422 1.00 94.69 106 SER A O 1
ATOM 838 N N . GLY A 1 107 ? 0.149 -1.344 13.583 1.00 89.94 107 GLY A N 1
ATOM 839 C CA . GLY A 1 107 ? 0.914 -0.330 14.320 1.00 89.94 107 GLY A CA 1
ATOM 840 C C . GLY A 1 107 ? 1.820 0.539 13.434 1.00 89.94 107 GLY A C 1
ATOM 841 O O . GLY A 1 107 ? 2.248 1.600 13.868 1.00 89.94 107 GLY A O 1
ATOM 842 N N . ALA A 1 108 ? 2.092 0.122 12.192 1.00 88.56 108 ALA A N 1
ATOM 843 C CA . ALA A 1 108 ? 2.847 0.901 11.211 1.00 88.56 108 ALA A CA 1
ATOM 844 C C . ALA A 1 108 ? 1.953 1.762 10.292 1.00 88.56 108 ALA A C 1
ATOM 846 O O . ALA A 1 108 ? 2.473 2.397 9.375 1.00 88.56 108 ALA A O 1
ATOM 847 N N . GLY A 1 109 ? 0.634 1.784 10.524 1.00 93.56 109 GLY A N 1
ATOM 848 C CA . GLY A 1 109 ? -0.348 2.502 9.710 1.00 93.56 109 GLY A CA 1
ATOM 849 C C . GLY A 1 109 ? -1.205 1.585 8.831 1.00 93.56 109 GLY A C 1
ATOM 850 O O . GLY A 1 109 ? -1.318 0.381 9.095 1.00 93.56 109 GLY A O 1
ATOM 851 N N . LEU A 1 110 ? -1.827 2.166 7.801 1.00 97.12 110 LEU A N 1
ATOM 852 C CA . LEU A 1 110 ? -2.589 1.446 6.778 1.00 97.12 110 LEU A CA 1
ATOM 853 C C . LEU A 1 110 ? -1.658 0.992 5.662 1.00 97.12 110 LEU A C 1
ATOM 855 O O . LEU A 1 110 ? -0.948 1.797 5.060 1.00 97.12 110 LEU A O 1
ATOM 859 N N . ILE A 1 111 ? -1.664 -0.306 5.388 1.00 97.44 111 ILE A N 1
ATOM 860 C CA . ILE A 1 111 ? -0.761 -0.929 4.426 1.00 97.44 111 ILE A CA 1
ATOM 861 C C . ILE A 1 111 ? -1.597 -1.701 3.413 1.00 97.44 111 ILE A C 1
ATOM 863 O O . ILE A 1 111 ? -2.385 -2.562 3.795 1.00 97.44 111 ILE A O 1
ATOM 867 N N . SER A 1 112 ? -1.406 -1.412 2.131 1.00 97.75 112 SER A N 1
ATOM 868 C CA . SER A 1 112 ? -1.997 -2.160 1.028 1.00 97.75 112 SER A CA 1
ATOM 869 C C . SER A 1 112 ? -0.912 -2.891 0.247 1.00 97.75 112 SER A C 1
ATOM 871 O O . SER A 1 112 ? 0.024 -2.271 -0.269 1.00 97.75 112 SER A O 1
ATOM 873 N N . LEU A 1 113 ? -1.023 -4.217 0.189 1.00 97.56 113 LEU A N 1
ATOM 874 C CA . LEU A 1 113 ? -0.018 -5.113 -0.379 1.00 97.56 113 LEU A CA 1
ATOM 875 C C . LEU A 1 113 ? -0.654 -6.053 -1.412 1.00 97.56 113 LEU A C 1
ATOM 877 O O . LEU A 1 113 ? -1.765 -6.538 -1.174 1.00 97.56 113 LEU A O 1
ATOM 881 N N . PRO A 1 114 ? 0.043 -6.358 -2.519 1.00 97.19 114 PRO A N 1
ATOM 882 C CA . PRO A 1 114 ? -0.384 -7.403 -3.437 1.00 97.19 114 PRO A CA 1
ATOM 883 C C . PRO A 1 114 ? -0.341 -8.786 -2.762 1.00 97.19 114 PRO A C 1
ATOM 885 O O . PRO A 1 114 ? 0.495 -9.056 -1.896 1.00 97.19 114 PRO A O 1
ATOM 888 N N . LEU A 1 115 ? -1.260 -9.665 -3.157 1.00 95.94 115 LEU A N 1
ATOM 889 C CA . LEU A 1 115 ? -1.322 -11.071 -2.750 1.00 95.94 115 LEU A CA 1
ATOM 890 C C . LEU A 1 115 ? -0.481 -11.926 -3.709 1.00 95.94 115 LEU A C 1
ATOM 892 O O . LEU A 1 115 ? -1.011 -12.707 -4.494 1.00 95.94 115 LEU A O 1
ATOM 896 N N . ASP A 1 116 ? 0.835 -11.761 -3.635 1.00 94.38 116 ASP A N 1
ATOM 897 C CA . ASP A 1 116 ? 1.820 -12.510 -4.418 1.00 94.38 116 ASP A CA 1
ATOM 898 C C . ASP A 1 116 ? 2.878 -13.177 -3.517 1.00 94.38 116 ASP A C 1
ATOM 900 O O . ASP A 1 116 ? 2.812 -13.123 -2.285 1.00 94.38 116 ASP A O 1
ATOM 904 N N . ASP A 1 117 ? 3.889 -13.791 -4.132 1.00 91.44 117 ASP A N 1
ATOM 905 C CA . ASP A 1 117 ? 4.964 -14.516 -3.441 1.00 91.44 117 ASP A CA 1
ATOM 906 C C . ASP A 1 117 ? 5.848 -13.626 -2.542 1.00 91.44 117 ASP A C 1
ATOM 908 O O . ASP A 1 117 ? 6.682 -14.127 -1.776 1.00 91.44 117 ASP A O 1
ATOM 912 N N . SER A 1 118 ? 5.700 -12.299 -2.610 1.00 91.12 118 SER A N 1
ATOM 913 C CA . SER A 1 118 ? 6.379 -11.356 -1.719 1.00 91.12 118 SER A CA 1
ATOM 914 C C . SER A 1 118 ? 5.700 -11.222 -0.352 1.00 91.12 118 SER A C 1
ATOM 916 O O . SER A 1 118 ? 6.322 -10.673 0.566 1.00 91.12 118 SER A O 1
ATOM 918 N N . LEU A 1 119 ? 4.479 -11.751 -0.191 1.00 96.06 119 LEU A N 1
ATOM 919 C CA . LEU A 1 119 ? 3.653 -11.642 1.008 1.00 96.06 119 LEU A CA 1
ATOM 920 C C . LEU A 1 119 ? 3.291 -13.018 1.584 1.00 96.06 119 LEU A C 1
ATOM 922 O O . LEU A 1 119 ? 2.628 -13.843 0.969 1.00 96.06 119 LEU A O 1
ATOM 926 N N . THR A 1 120 ? 3.645 -13.241 2.846 1.00 96.56 120 THR A N 1
ATOM 927 C CA . THR A 1 120 ? 3.069 -14.324 3.653 1.00 96.56 120 THR A CA 1
ATOM 928 C C . THR A 1 120 ? 2.042 -13.744 4.612 1.00 96.56 120 THR A C 1
ATOM 930 O O . THR A 1 120 ? 2.351 -12.792 5.324 1.00 96.56 120 THR A O 1
ATOM 933 N N . MET A 1 121 ? 0.858 -14.350 4.694 1.00 95.69 121 MET A N 1
ATOM 934 C CA . MET A 1 121 ? -0.209 -13.945 5.612 1.00 95.69 121 MET A CA 1
ATOM 935 C C . MET A 1 121 ? -0.778 -15.159 6.344 1.00 95.69 121 MET A C 1
ATOM 937 O O . MET A 1 121 ? -1.033 -16.199 5.736 1.00 95.69 121 MET A O 1
ATOM 941 N N . LYS A 1 122 ? -0.971 -15.035 7.658 1.00 95.06 122 LYS A N 1
ATOM 942 C CA . LYS A 1 122 ? -1.558 -16.077 8.509 1.00 95.06 122 LYS A CA 1
ATOM 943 C C . LYS A 1 122 ? -2.525 -15.449 9.498 1.00 95.06 122 LYS A C 1
ATOM 945 O O . LYS A 1 122 ? -2.260 -14.359 9.994 1.00 95.06 122 LYS A O 1
ATOM 950 N N . ASN A 1 123 ? -3.597 -16.154 9.842 1.00 93.25 123 ASN A N 1
ATOM 951 C CA . ASN A 1 123 ? -4.487 -15.706 10.9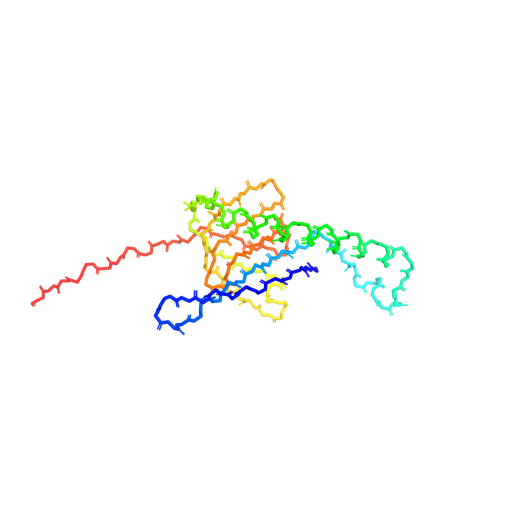11 1.00 93.25 123 ASN A CA 1
ATOM 952 C C . ASN A 1 123 ? -3.734 -15.710 12.245 1.00 93.25 123 ASN A C 1
ATOM 954 O O . ASN A 1 123 ? -3.038 -16.675 12.578 1.00 93.25 123 ASN A O 1
ATOM 958 N N . ALA A 1 124 ? -3.867 -14.630 13.009 1.00 86.75 124 ALA A N 1
ATOM 959 C CA . ALA A 1 124 ? -3.266 -14.520 14.324 1.00 86.75 124 ALA A CA 1
ATOM 960 C C . ALA A 1 124 ? -3.997 -15.463 15.289 1.00 86.75 124 ALA A C 1
ATOM 962 O O . ALA A 1 124 ? -5.181 -15.300 15.583 1.00 86.75 124 ALA A O 1
ATOM 963 N N . THR A 1 125 ? -3.294 -16.463 15.821 1.00 74.75 125 THR A N 1
ATOM 964 C CA . THR A 1 125 ? -3.821 -17.268 16.926 1.00 74.75 125 THR A CA 1
ATOM 965 C C . THR A 1 125 ? -3.829 -16.430 18.197 1.00 74.75 125 THR A C 1
ATOM 967 O O . THR A 1 125 ? -2.784 -16.213 18.814 1.00 74.75 125 THR A O 1
ATOM 970 N N . VAL A 1 126 ? -5.013 -15.987 18.621 1.00 59.97 126 VAL A N 1
ATOM 971 C CA . VAL A 1 126 ? -5.199 -15.378 19.940 1.00 59.97 126 VAL A CA 1
ATOM 972 C C . VAL A 1 126 ? -4.962 -16.462 20.993 1.00 59.97 126 VAL A C 1
ATOM 974 O O . VAL A 1 126 ? -5.809 -17.329 21.215 1.00 59.97 126 VAL A O 1
ATOM 977 N N . LYS A 1 127 ? -3.800 -16.444 21.661 1.00 54.56 127 LYS A N 1
ATOM 978 C CA . LYS A 1 127 ? -3.622 -17.229 22.890 1.00 54.56 127 LYS A CA 1
ATOM 979 C C . LYS A 1 127 ? -4.605 -16.677 23.921 1.00 54.56 127 LYS A C 1
ATOM 981 O O . LYS A 1 127 ? -4.451 -15.539 24.357 1.00 54.56 127 LYS A O 1
ATOM 986 N N . LYS A 1 128 ? -5.615 -17.471 24.304 1.00 45.09 128 LYS A N 1
ATOM 987 C CA . LYS A 1 128 ? -6.498 -17.132 25.430 1.00 45.09 128 LYS A CA 1
ATOM 988 C C . LYS A 1 128 ? -5.622 -16.792 26.646 1.00 45.09 128 LYS A C 1
ATOM 990 O O . LYS A 1 128 ? -4.731 -17.588 26.963 1.00 45.09 128 LYS A O 1
ATOM 995 N N . PRO A 1 129 ? -5.835 -15.651 27.319 1.00 50.91 129 PRO A N 1
ATOM 996 C CA . PRO A 1 129 ? -5.098 -15.351 28.535 1.00 50.91 129 PRO A CA 1
ATOM 997 C C . PRO A 1 129 ? -5.368 -16.459 29.560 1.00 50.91 129 PRO A C 1
ATOM 999 O O . PRO A 1 129 ? -6.517 -16.854 29.768 1.00 50.91 129 PRO A O 1
ATOM 1002 N N . LYS A 1 130 ? -4.306 -16.992 30.182 1.00 51.38 130 LYS A N 1
ATOM 1003 C CA . LYS A 1 130 ? -4.452 -17.855 31.361 1.00 51.38 130 LYS A CA 1
ATOM 1004 C C . LYS A 1 130 ? -5.180 -17.027 32.417 1.00 51.38 130 LYS A C 1
ATOM 1006 O O . LYS A 1 130 ? -4.672 -15.979 32.809 1.00 51.38 130 LYS A O 1
ATOM 1011 N N . ALA A 1 131 ? -6.354 -17.486 32.846 1.00 54.22 131 ALA A N 1
ATOM 1012 C CA . ALA A 1 131 ? -7.032 -16.922 34.003 1.00 54.22 131 ALA A CA 1
ATOM 1013 C C . ALA A 1 131 ? -6.028 -16.885 35.162 1.00 54.22 131 ALA A C 1
ATOM 1015 O O . ALA A 1 131 ? -5.461 -17.923 35.515 1.00 54.22 131 ALA A O 1
ATOM 1016 N N . SER A 1 132 ? -5.746 -15.697 35.701 1.00 54.06 132 SER A N 1
ATOM 1017 C CA . SER A 1 132 ? -4.946 -15.609 36.913 1.00 54.06 132 SER A CA 1
ATOM 1018 C C . SER A 1 132 ? -5.776 -16.219 38.037 1.00 54.06 132 SER A C 1
ATOM 1020 O O . SER A 1 132 ? -6.816 -15.691 38.432 1.00 54.06 132 SER A O 1
ATOM 1022 N N . SER A 1 133 ? -5.347 -17.378 38.530 1.00 51.34 133 SER A N 1
ATOM 1023 C CA . SER A 1 133 ? -5.808 -17.867 39.820 1.00 51.34 133 SER A CA 1
ATOM 1024 C C . SER A 1 133 ? -5.285 -16.881 40.859 1.00 51.34 133 SER A C 1
ATOM 1026 O O . SER A 1 133 ? -4.099 -16.899 41.193 1.00 51.34 133 SER A O 1
ATOM 1028 N N . LYS A 1 134 ? -6.145 -15.971 41.320 1.00 50.03 134 LYS A N 1
ATOM 1029 C CA . LYS A 1 134 ? -5.904 -15.283 42.586 1.00 50.03 134 LYS A CA 1
ATOM 1030 C C . LYS A 1 134 ? -5.867 -16.364 43.670 1.00 50.03 134 LYS A C 1
ATOM 1032 O O . LYS A 1 134 ? -6.870 -17.044 43.876 1.00 50.03 134 LYS A O 1
ATOM 1037 N N . SER A 1 135 ? -4.686 -16.555 44.253 1.00 52.28 135 SER A N 1
ATOM 1038 C CA . SER A 1 135 ? -4.508 -17.168 45.570 1.00 52.28 135 SER A CA 1
ATOM 1039 C C . SER A 1 135 ? -4.674 -16.106 46.644 1.00 52.28 135 SER A C 1
ATOM 1041 O O . SER A 1 135 ? -4.457 -14.915 46.324 1.00 52.28 135 SER A O 1
#

Solvent-accessible surface area (backbone atoms only — not comparable to full-atom values): 7930 Å² total; per-residue (Å²): 91,67,40,73,47,78,47,78,42,80,43,97,87,74,50,70,50,76,48,34,42,37,24,45,38,85,68,78,81,60,72,77,60,64,75,79,49,89,48,73,69,54,47,52,54,54,48,54,45,49,55,52,23,49,55,51,44,52,50,53,51,51,39,58,75,71,62,72,67,54,77,64,55,52,29,37,33,35,36,44,85,86,29,71,89,51,92,51,79,47,60,29,29,34,45,46,76,60,96,55,34,39,30,27,44,35,94,82,25,41,41,33,40,46,68,46,97,55,44,49,78,43,75,55,80,78,74,76,78,78,79,79,78,82,125

Foldseek 3Di:
DADKDWDWDQDPVRDIDIAMEIEDFPDDDDPVQPVVDDDPVNVVVVVVSHVVRVVVSVVVVVCVVVVVFDFDFWKWKFFCVVPVPDTDTWIWTWRDDDPFWTWTQTPNHIYIDTPDPRMDMDGDPPDDDDPPPDD

Secondary structure (DSSP, 8-state):
-EEEEEEEEE-TTS-EEEEEEEEE-S----HHHHTT---HHHHHHHHHHHHHHHHHHHHHHHHHHHT------EEEEEETTT-SSS---EEEEEEEE-SSEEEEEETTEEEEEESSTTEEEEE----PPPP----

Radius of gyration: 18.24 Å; Cα contacts (8 Å, |Δi|>4): 202; chains: 1; bounding box: 38×38×67 Å

Sequence (135 aa):
MGTALIVEVAQTDGSVWGGRYTHQTSLHLPLADIADGMNDTEHTTIHSALEQSFEEILALYLNDRMGNYIESDHVVISSRFLSPRFKLEVNGKVLERHSDRVTLRSGAGLISLPLDDSLTMKNATVKKPKASSKS

pLDDT: mean 89.04, std 12.24, range [45.09, 97.81]

Mean predicted aligned error: 6.58 Å